Protein AF-A0A0S8INY9-F1 (afdb_monomer_lite)

pLDDT: mean 83.3, std 20.97, range [37.78, 98.81]

Structure (mmCIF, N/CA/C/O backbone):
data_AF-A0A0S8INY9-F1
#
_entry.id   AF-A0A0S8INY9-F1
#
loop_
_atom_site.group_PDB
_atom_site.id
_atom_site.type_symbol
_atom_site.label_atom_id
_atom_site.label_alt_id
_atom_site.label_comp_id
_atom_site.label_asym_id
_atom_site.label_entity_id
_atom_site.label_seq_id
_atom_site.pdbx_PDB_ins_code
_atom_site.Cartn_x
_atom_site.Cartn_y
_atom_site.Cartn_z
_atom_site.occupancy
_atom_site.B_iso_or_equiv
_atom_site.auth_seq_id
_atom_site.auth_comp_id
_atom_site.auth_asym_id
_atom_site.auth_atom_id
_atom_site.pdbx_PDB_model_num
ATOM 1 N N . MET A 1 1 ? 87.447 -45.636 -55.897 1.00 46.06 1 MET A N 1
ATOM 2 C CA . MET A 1 1 ? 87.536 -47.029 -55.402 1.00 46.06 1 MET A CA 1
ATOM 3 C C . MET A 1 1 ? 88.439 -47.084 -54.179 1.00 46.06 1 MET A C 1
ATOM 5 O O . MET A 1 1 ? 89.637 -46.903 -54.341 1.00 46.06 1 MET A O 1
ATOM 9 N N . LYS A 1 2 ? 87.866 -47.300 -52.988 1.00 37.78 2 LYS A N 1
ATOM 10 C CA . LYS A 1 2 ? 88.414 -48.071 -51.852 1.00 37.78 2 LYS A CA 1
ATOM 11 C C . LYS A 1 2 ? 87.455 -47.914 -50.669 1.00 37.78 2 LYS A C 1
ATOM 13 O O . LYS A 1 2 ? 87.165 -46.808 -50.233 1.00 37.78 2 LYS A O 1
ATOM 18 N N . ARG A 1 3 ? 86.894 -49.047 -50.256 1.00 49.38 3 ARG A N 1
ATOM 19 C CA . ARG A 1 3 ? 86.092 -49.242 -49.044 1.00 49.38 3 ARG A CA 1
ATOM 20 C C . ARG A 1 3 ? 87.051 -49.516 -47.873 1.00 49.38 3 ARG A C 1
ATOM 22 O O . ARG A 1 3 ? 88.119 -50.059 -48.142 1.00 49.38 3 ARG A O 1
ATOM 29 N N . ILE A 1 4 ? 86.605 -49.262 -46.634 1.00 46.56 4 ILE A N 1
ATOM 30 C CA . ILE A 1 4 ? 86.578 -50.198 -45.473 1.00 46.56 4 ILE A CA 1
ATOM 31 C C . ILE A 1 4 ? 86.823 -49.491 -44.122 1.00 46.56 4 ILE A C 1
ATOM 33 O O . ILE A 1 4 ? 87.863 -48.872 -43.953 1.00 46.56 4 ILE A O 1
ATOM 37 N N . CYS A 1 5 ? 85.862 -49.723 -43.203 1.00 39.22 5 CYS A N 1
ATOM 38 C CA . CYS A 1 5 ? 85.892 -49.825 -41.723 1.00 39.22 5 CYS A CA 1
ATOM 39 C C . CYS A 1 5 ? 86.544 -48.700 -40.883 1.00 39.22 5 CYS A C 1
ATOM 41 O O . CYS A 1 5 ? 87.486 -48.059 -41.299 1.00 39.22 5 CYS A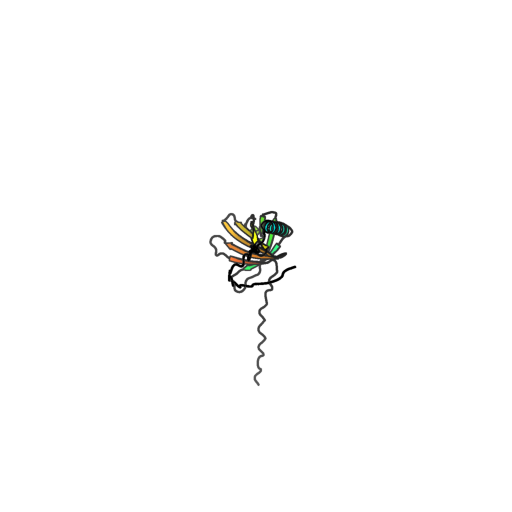 O 1
ATOM 43 N N . ALA A 1 6 ? 86.117 -48.404 -39.653 1.00 45.09 6 ALA A N 1
ATOM 44 C CA . ALA A 1 6 ? 85.479 -49.256 -38.657 1.00 45.09 6 ALA A CA 1
ATOM 45 C C . ALA A 1 6 ? 84.560 -48.471 -37.701 1.00 45.09 6 ALA A C 1
ATOM 47 O O . ALA A 1 6 ? 84.742 -47.281 -37.454 1.00 45.09 6 ALA A O 1
ATOM 48 N N . CYS A 1 7 ? 83.590 -49.201 -37.153 1.00 43.19 7 CYS A N 1
ATOM 49 C CA . CYS A 1 7 ? 82.787 -48.874 -35.983 1.00 43.19 7 CYS A CA 1
ATOM 50 C C . CYS A 1 7 ? 83.645 -48.459 -34.777 1.00 43.19 7 CYS A C 1
ATOM 52 O O . CYS A 1 7 ? 84.676 -49.078 -34.552 1.00 43.19 7 CYS A O 1
ATOM 54 N N . ILE A 1 8 ? 83.140 -47.551 -33.936 1.00 48.06 8 ILE A N 1
ATOM 55 C CA . ILE A 1 8 ? 83.070 -47.753 -32.479 1.00 48.06 8 ILE A CA 1
ATOM 56 C C . ILE A 1 8 ? 81.895 -46.934 -31.928 1.00 48.06 8 ILE A C 1
ATOM 58 O O . ILE A 1 8 ? 81.747 -45.739 -32.172 1.00 48.06 8 ILE A O 1
ATOM 62 N N . LEU A 1 9 ? 81.043 -47.672 -31.222 1.00 49.22 9 LEU A N 1
ATOM 63 C CA . LEU A 1 9 ? 79.912 -47.262 -30.404 1.00 49.22 9 LEU A CA 1
ATOM 64 C C . LEU A 1 9 ? 80.357 -46.344 -29.261 1.00 49.22 9 LEU A C 1
ATOM 66 O O . LEU A 1 9 ? 81.231 -46.726 -28.488 1.00 49.22 9 LEU A O 1
ATOM 70 N N . VAL A 1 10 ? 79.653 -45.228 -29.062 1.00 48.62 10 VAL A N 1
ATOM 71 C CA . VAL A 1 10 ? 79.512 -44.620 -27.732 1.00 48.62 10 VAL A CA 1
ATOM 72 C C . VAL A 1 10 ? 78.040 -44.279 -27.516 1.00 48.62 10 VAL A C 1
ATOM 74 O O . VAL A 1 10 ? 77.477 -43.396 -28.159 1.00 48.62 10 VAL A O 1
ATOM 77 N N . LEU A 1 11 ? 77.419 -45.044 -26.619 1.00 49.12 11 LEU A N 1
ATOM 78 C CA . LEU A 1 11 ? 76.108 -44.795 -26.032 1.00 49.12 11 LEU A CA 1
ATOM 79 C C . LEU A 1 11 ? 76.174 -43.516 -25.188 1.00 49.12 11 LEU A C 1
ATOM 81 O O . LEU A 1 11 ? 76.746 -43.516 -24.101 1.00 49.12 11 LEU A O 1
ATOM 85 N N . GLY A 1 12 ? 75.587 -42.433 -25.696 1.00 43.19 12 GLY A N 1
ATOM 86 C CA . GLY A 1 12 ? 75.361 -41.190 -24.963 1.00 43.19 12 GLY A CA 1
ATOM 87 C C . GLY A 1 12 ? 73.891 -41.056 -24.582 1.00 43.19 12 GLY A C 1
ATOM 88 O O . GLY A 1 12 ? 73.078 -40.591 -25.376 1.00 43.19 12 GLY A O 1
ATOM 89 N N . LEU A 1 13 ? 73.560 -41.484 -23.365 1.00 47.38 13 LEU A N 1
ATOM 90 C CA . LEU A 1 13 ? 72.291 -41.212 -22.699 1.00 47.38 13 LEU A CA 1
ATOM 91 C C . LEU A 1 13 ? 72.258 -39.714 -22.332 1.00 47.38 13 LEU A C 1
ATOM 93 O O . LEU A 1 13 ? 72.851 -39.308 -21.337 1.00 47.38 13 LEU A O 1
ATOM 97 N N . CYS A 1 14 ? 71.576 -38.884 -23.122 1.00 43.06 14 CYS A N 1
ATOM 98 C CA . CYS A 1 14 ? 71.233 -37.518 -22.723 1.00 43.06 14 CYS A CA 1
ATOM 99 C C . CYS A 1 14 ? 69.716 -37.359 -22.728 1.00 43.06 14 CYS A C 1
ATOM 101 O O . CYS A 1 14 ? 69.076 -37.147 -23.756 1.00 43.06 14 CYS A O 1
ATOM 103 N N . ALA A 1 15 ? 69.164 -37.495 -21.525 1.00 50.34 15 ALA A N 1
ATOM 104 C CA . ALA A 1 15 ? 67.843 -37.030 -21.162 1.00 50.34 15 ALA A CA 1
ATOM 105 C C . ALA A 1 15 ? 67.727 -35.522 -21.432 1.00 50.34 15 ALA A C 1
ATOM 107 O O . ALA A 1 15 ? 68.577 -34.739 -21.015 1.00 50.34 15 ALA A O 1
ATOM 108 N N . GLY A 1 16 ? 66.654 -35.127 -22.109 1.00 42.09 16 GLY A N 1
ATOM 109 C CA . GLY A 1 16 ? 66.339 -33.726 -22.354 1.00 42.09 16 GLY A CA 1
ATOM 110 C C . GLY A 1 16 ? 65.250 -33.596 -23.404 1.00 42.09 16 GLY A C 1
ATOM 111 O O . GLY A 1 16 ? 65.544 -33.261 -24.542 1.00 42.09 16 GLY A O 1
ATOM 112 N N . ILE A 1 17 ? 64.003 -33.897 -23.033 1.00 54.69 17 ILE A N 1
ATOM 113 C CA . ILE A 1 17 ? 62.820 -33.545 -23.830 1.00 54.69 17 ILE A CA 1
ATOM 114 C C . ILE A 1 17 ? 62.504 -32.076 -23.517 1.00 54.69 17 ILE A C 1
ATOM 116 O O . ILE A 1 17 ? 62.101 -31.788 -22.387 1.00 54.69 17 ILE A O 1
ATOM 120 N N . PRO A 1 18 ? 62.666 -31.130 -24.458 1.00 43.78 18 PRO A N 1
ATOM 121 C CA . PRO A 1 18 ? 62.185 -29.775 -24.279 1.00 43.78 18 PRO A CA 1
ATOM 122 C C . PRO A 1 18 ? 60.731 -29.680 -24.754 1.00 43.78 18 PRO A C 1
ATOM 124 O O . PRO A 1 18 ? 60.402 -30.055 -25.876 1.00 43.78 18 PRO A O 1
ATOM 127 N N . GLY A 1 19 ? 59.875 -29.097 -23.913 1.00 42.25 19 GLY A N 1
ATOM 128 C CA . GLY A 1 19 ? 58.719 -28.346 -24.405 1.00 42.25 19 GLY A CA 1
ATOM 129 C C . GLY A 1 19 ? 57.353 -29.023 -24.320 1.00 42.25 19 GLY A C 1
ATOM 130 O O . GLY A 1 19 ? 56.628 -29.058 -25.310 1.00 42.25 19 GLY A O 1
ATOM 131 N N . LEU A 1 20 ? 56.927 -29.449 -23.126 1.00 46.12 20 LEU A N 1
ATOM 132 C CA . LEU A 1 20 ? 55.495 -29.432 -22.804 1.00 46.12 20 LEU A CA 1
ATOM 133 C C . LEU A 1 20 ? 55.084 -27.974 -22.539 1.00 46.12 20 LEU A C 1
ATOM 135 O O . LEU A 1 20 ? 55.152 -27.480 -21.415 1.00 46.12 20 LEU A O 1
ATOM 139 N N . SER A 1 21 ? 54.680 -27.261 -23.590 1.00 47.22 21 SER A N 1
ATOM 140 C CA . SER A 1 21 ? 54.041 -25.950 -23.455 1.00 47.22 21 SER A CA 1
ATOM 141 C C . SER A 1 21 ? 52.638 -26.131 -22.882 1.00 47.22 21 SER A C 1
ATOM 143 O O . SER A 1 21 ? 51.666 -26.334 -23.610 1.00 47.22 21 SER A O 1
ATOM 145 N N . TRP A 1 22 ? 52.522 -26.050 -21.558 1.00 50.09 22 TRP A N 1
ATOM 146 C CA . TRP A 1 22 ? 51.236 -25.976 -20.874 1.00 50.09 22 TRP A CA 1
ATOM 147 C C . TRP A 1 22 ? 50.667 -24.564 -21.052 1.00 50.09 22 TRP A C 1
ATOM 149 O O . TRP A 1 22 ? 50.824 -23.683 -20.210 1.00 50.09 22 TRP A O 1
ATOM 159 N N . ALA A 1 23 ? 50.006 -24.319 -22.183 1.00 55.75 23 ALA A N 1
ATOM 160 C CA . ALA A 1 23 ? 49.159 -23.145 -22.345 1.00 55.75 23 ALA A CA 1
ATOM 161 C C . ALA A 1 23 ? 47.897 -23.341 -21.490 1.00 55.75 23 ALA A C 1
ATOM 163 O O . ALA A 1 23 ? 46.858 -23.795 -21.971 1.00 55.75 23 ALA A O 1
ATOM 164 N N . ALA A 1 24 ? 47.998 -23.031 -20.196 1.00 55.09 24 ALA A N 1
ATOM 165 C CA . ALA A 1 24 ? 46.853 -22.925 -19.307 1.00 55.09 24 ALA A CA 1
ATOM 166 C C . ALA A 1 24 ? 45.979 -21.757 -19.788 1.00 55.09 24 ALA A C 1
ATOM 168 O O . ALA A 1 24 ? 46.184 -20.597 -19.424 1.00 55.09 24 ALA A O 1
ATOM 169 N N . LYS A 1 25 ? 45.008 -22.057 -20.658 1.00 52.50 25 LYS A N 1
ATOM 170 C CA . LYS A 1 25 ? 43.930 -21.126 -20.981 1.00 52.50 25 LYS A CA 1
ATOM 171 C C . LYS A 1 25 ? 43.215 -20.829 -19.669 1.00 52.50 25 LYS A C 1
ATOM 173 O O . LYS A 1 25 ? 42.561 -21.702 -19.105 1.00 52.50 25 LYS A O 1
ATOM 178 N N . LYS A 1 26 ? 43.378 -19.605 -19.161 1.00 52.94 26 LYS A N 1
ATOM 179 C CA . LYS A 1 26 ? 42.574 -19.077 -18.061 1.00 52.94 26 LYS A CA 1
ATOM 180 C C . LYS A 1 26 ? 41.125 -19.063 -18.537 1.00 52.94 26 LYS A C 1
ATOM 182 O O . LYS A 1 26 ? 40.692 -18.115 -19.188 1.00 52.94 26 LYS A O 1
ATOM 187 N N . THR A 1 27 ? 40.394 -20.132 -18.251 1.00 52.06 27 THR A N 1
ATOM 188 C CA . THR A 1 27 ? 38.941 -20.152 -18.359 1.00 52.06 27 THR A CA 1
ATOM 189 C C . THR A 1 27 ? 38.438 -19.111 -17.375 1.00 52.06 27 THR A C 1
ATOM 191 O O . THR A 1 27 ? 38.434 -19.326 -16.164 1.00 52.06 27 THR A O 1
ATOM 194 N N . LYS A 1 28 ? 38.101 -17.931 -17.897 1.00 49.47 28 LYS A N 1
ATOM 195 C CA . LYS A 1 28 ? 37.383 -16.901 -17.160 1.00 49.47 28 LYS A CA 1
ATOM 196 C C . LYS A 1 28 ? 36.034 -17.523 -16.824 1.00 49.47 28 LYS A C 1
ATOM 198 O O . LYS A 1 28 ? 35.158 -17.590 -17.680 1.00 49.47 28 LYS A O 1
ATOM 203 N N . VAL A 1 29 ? 35.912 -18.060 -15.612 1.00 50.94 29 VAL A N 1
ATOM 204 C CA . VAL A 1 29 ? 34.627 -18.453 -15.043 1.00 50.94 29 VAL A CA 1
ATOM 205 C C . VAL A 1 29 ? 33.823 -17.164 -14.976 1.00 50.94 29 VAL A C 1
ATOM 207 O O . VAL A 1 29 ? 34.035 -16.325 -14.103 1.00 50.94 29 VAL A O 1
ATOM 210 N N . VAL A 1 30 ? 32.984 -16.943 -15.985 1.00 55.56 30 VAL A N 1
ATOM 211 C CA . VAL A 1 30 ? 31.951 -15.920 -15.937 1.00 55.56 30 VAL A CA 1
ATOM 212 C C . VAL A 1 30 ? 30.994 -16.425 -14.874 1.00 55.56 30 VAL A C 1
ATOM 214 O O . VAL A 1 30 ? 30.201 -17.326 -15.125 1.00 55.56 30 VAL A O 1
ATOM 217 N N . ALA A 1 31 ? 31.157 -15.921 -13.654 1.00 52.62 31 ALA A N 1
ATOM 218 C CA . ALA A 1 31 ? 30.164 -16.085 -12.616 1.00 52.62 31 ALA A CA 1
ATOM 219 C C . ALA A 1 31 ? 28.855 -15.530 -13.183 1.00 52.62 31 ALA A C 1
ATOM 221 O O . ALA A 1 31 ? 28.729 -14.327 -13.412 1.00 52.62 31 ALA A O 1
ATOM 222 N N . THR A 1 32 ? 27.922 -16.423 -13.499 1.00 51.56 32 THR A N 1
ATOM 223 C CA . THR A 1 32 ? 26.551 -16.077 -13.848 1.00 51.56 32 THR A CA 1
ATOM 224 C C . THR A 1 32 ? 25.995 -15.311 -12.656 1.00 51.56 32 THR A C 1
ATOM 226 O O . THR A 1 32 ? 25.759 -15.896 -11.603 1.00 51.56 32 THR A O 1
ATOM 229 N N . SER A 1 33 ? 25.873 -13.989 -12.764 1.00 55.66 33 SER A N 1
ATOM 230 C CA . SER A 1 33 ? 25.234 -13.193 -11.723 1.00 55.66 33 SER A CA 1
ATOM 231 C C . SER A 1 33 ? 23.763 -13.596 -11.676 1.00 55.66 33 SER A C 1
ATOM 233 O O . SER A 1 33 ? 23.007 -13.285 -12.595 1.00 55.66 33 SER A O 1
ATOM 235 N N . THR A 1 34 ? 23.373 -14.312 -10.627 1.00 67.94 34 THR A N 1
ATOM 236 C CA . THR A 1 34 ? 22.018 -14.821 -10.363 1.00 67.94 34 THR A CA 1
ATOM 237 C C . THR A 1 34 ? 21.035 -13.702 -9.978 1.00 67.94 34 THR A C 1
ATOM 239 O O . THR A 1 34 ? 20.255 -13.857 -9.046 1.00 67.94 34 THR A O 1
ATOM 242 N N . GLY A 1 35 ? 21.091 -12.537 -10.631 1.00 83.19 35 GLY A N 1
ATOM 243 C CA . GLY A 1 35 ? 20.306 -11.368 -10.240 1.00 83.19 35 GLY A CA 1
ATOM 244 C C . GLY A 1 35 ? 19.966 -10.440 -11.401 1.00 83.19 35 GLY A C 1
ATOM 245 O O . GLY A 1 35 ? 20.688 -10.364 -12.396 1.00 83.19 35 GLY A O 1
ATOM 246 N N . LEU A 1 36 ? 18.850 -9.726 -11.245 1.00 91.81 36 LEU A N 1
ATOM 247 C CA . LEU A 1 36 ? 18.367 -8.731 -12.200 1.00 91.81 36 LEU A CA 1
ATOM 248 C C . LEU A 1 36 ? 19.343 -7.557 -12.316 1.00 91.81 36 LEU A C 1
ATOM 250 O O . LEU A 1 36 ? 19.771 -6.990 -11.304 1.00 91.81 36 LEU A O 1
ATOM 254 N N . THR A 1 37 ? 19.638 -7.151 -13.551 1.00 95.06 37 THR A N 1
ATOM 255 C CA . THR A 1 37 ? 20.446 -5.959 -13.830 1.00 95.06 37 THR A CA 1
ATOM 256 C C . THR A 1 37 ? 19.693 -4.681 -13.434 1.00 95.06 37 THR A C 1
ATOM 258 O O . THR A 1 37 ? 18.458 -4.677 -13.409 1.00 95.06 37 THR A O 1
ATOM 261 N N . PRO A 1 38 ? 20.388 -3.556 -13.175 1.00 95.31 38 PRO A N 1
ATOM 262 C CA . PRO A 1 38 ? 19.729 -2.282 -12.870 1.00 95.31 38 PRO A CA 1
ATOM 263 C C . PRO A 1 38 ? 18.710 -1.854 -13.935 1.00 95.31 38 PRO A C 1
ATOM 265 O O . PRO A 1 38 ? 17.616 -1.407 -13.607 1.00 95.31 38 PRO A O 1
ATOM 268 N N . GLN A 1 39 ? 19.029 -2.073 -15.214 1.00 96.50 39 GLN A N 1
ATOM 269 C CA . GLN A 1 39 ? 18.135 -1.745 -16.325 1.00 96.50 39 GLN A CA 1
ATOM 270 C C . GLN A 1 39 ? 16.872 -2.623 -16.335 1.00 96.50 39 GLN A C 1
ATOM 272 O O . GLN A 1 39 ? 15.781 -2.129 -16.611 1.00 96.50 39 GLN A O 1
ATOM 277 N N . GLN A 1 40 ? 16.996 -3.913 -16.002 1.00 96.50 40 GLN A N 1
ATOM 278 C CA . GLN A 1 40 ? 15.840 -4.803 -15.859 1.00 96.50 40 GLN A CA 1
ATOM 279 C C . GLN A 1 40 ? 14.949 -4.376 -14.693 1.00 96.50 40 GLN A C 1
ATOM 281 O O . GLN A 1 40 ? 13.732 -4.330 -14.853 1.00 96.50 40 GLN A O 1
ATOM 286 N N . ARG A 1 41 ? 15.539 -4.015 -13.545 1.00 96.88 41 ARG A N 1
ATOM 287 C CA . ARG A 1 41 ? 14.780 -3.524 -12.386 1.00 96.88 41 ARG A CA 1
ATOM 288 C C . ARG A 1 41 ? 14.010 -2.255 -12.722 1.00 96.88 41 ARG A C 1
ATOM 290 O O . ARG A 1 41 ? 12.812 -2.210 -12.484 1.00 96.88 41 ARG A O 1
ATOM 297 N N . GLN A 1 42 ? 14.651 -1.286 -13.369 1.00 97.44 42 GLN A N 1
ATOM 298 C CA . GLN A 1 42 ? 13.986 -0.049 -13.776 1.00 97.44 42 GLN A CA 1
ATOM 299 C C . GLN A 1 42 ? 12.815 -0.304 -14.742 1.00 97.44 42 GLN A C 1
ATOM 301 O O . GLN A 1 42 ? 11.762 0.315 -14.621 1.00 97.44 42 GLN A O 1
ATOM 306 N N . ALA A 1 43 ? 12.966 -1.245 -15.681 1.00 97.31 43 ALA A N 1
ATOM 307 C CA . ALA A 1 43 ? 11.887 -1.615 -16.595 1.00 97.31 43 ALA A CA 1
ATOM 308 C C . ALA A 1 43 ? 10.712 -2.306 -15.878 1.00 97.31 43 ALA A C 1
ATOM 310 O O . ALA A 1 43 ? 9.556 -2.061 -16.223 1.00 97.31 43 ALA A O 1
ATOM 311 N N . ILE A 1 44 ? 10.992 -3.162 -14.889 1.00 97.12 44 ILE A N 1
ATOM 312 C CA . ILE A 1 44 ? 9.962 -3.808 -14.062 1.00 97.12 44 ILE A CA 1
ATOM 313 C C . ILE A 1 44 ? 9.238 -2.764 -13.209 1.00 97.12 44 ILE A C 1
ATOM 315 O O . ILE A 1 44 ? 8.012 -2.761 -13.169 1.00 97.12 44 ILE A O 1
ATOM 319 N N . GLU A 1 45 ? 9.980 -1.855 -12.579 1.00 97.06 45 GLU A N 1
ATOM 320 C CA . GLU A 1 45 ? 9.429 -0.777 -11.758 1.00 97.06 45 GLU A CA 1
ATOM 321 C C . GLU A 1 45 ? 8.500 0.131 -12.573 1.00 97.06 45 GLU A C 1
ATOM 323 O O . GLU A 1 45 ? 7.364 0.367 -12.167 1.00 97.06 45 GLU A O 1
ATOM 328 N N . ALA A 1 46 ? 8.924 0.559 -13.767 1.00 97.25 46 ALA A N 1
ATOM 329 C CA . ALA A 1 46 ? 8.107 1.390 -14.652 1.00 97.25 46 ALA A CA 1
ATOM 330 C C . ALA A 1 46 ? 6.800 0.693 -15.072 1.00 97.25 46 ALA A C 1
ATOM 332 O O . ALA A 1 46 ? 5.730 1.296 -15.009 1.00 97.25 46 ALA A O 1
ATOM 333 N N . ARG A 1 47 ? 6.870 -0.594 -15.443 1.00 97.19 47 ARG A N 1
ATOM 334 C CA . ARG A 1 47 ? 5.681 -1.393 -15.793 1.00 97.19 47 ARG A CA 1
ATOM 335 C C . ARG A 1 47 ? 4.751 -1.588 -14.602 1.00 97.19 47 ARG A C 1
ATOM 337 O O . ARG A 1 47 ? 3.539 -1.498 -14.755 1.00 97.19 47 ARG A O 1
ATOM 344 N N . ALA A 1 48 ? 5.305 -1.855 -13.423 1.00 97.50 48 ALA A N 1
ATOM 345 C CA . ALA A 1 48 ? 4.519 -2.007 -12.207 1.00 97.50 48 ALA A CA 1
ATOM 346 C C . ALA A 1 48 ? 3.817 -0.696 -11.833 1.00 97.50 48 ALA A C 1
ATOM 348 O O . ALA A 1 48 ? 2.644 -0.722 -11.474 1.00 97.50 48 ALA A O 1
ATOM 349 N N . LEU A 1 49 ? 4.492 0.448 -11.980 1.00 97.69 49 LEU A N 1
ATOM 350 C CA . LEU A 1 49 ? 3.892 1.761 -11.765 1.00 97.69 49 LEU A CA 1
ATOM 351 C C . LEU A 1 49 ? 2.731 2.020 -12.733 1.00 97.69 49 LEU A C 1
ATOM 353 O O . LEU A 1 49 ? 1.650 2.406 -12.293 1.00 97.69 49 LEU A O 1
ATOM 357 N N . GLU A 1 50 ? 2.934 1.786 -14.031 1.00 97.44 50 GLU A N 1
ATOM 358 C CA . GLU A 1 50 ? 1.882 1.913 -15.049 1.00 97.44 50 GLU A CA 1
ATOM 359 C C . GLU A 1 50 ? 0.686 1.015 -14.715 1.00 97.44 50 GLU A C 1
ATOM 361 O O . GLU A 1 50 ? -0.460 1.463 -14.705 1.00 97.44 50 GLU A O 1
ATOM 366 N N . GLN A 1 51 ? 0.955 -0.237 -14.347 1.00 97.44 51 GLN A N 1
ATOM 367 C CA . GLN A 1 51 ? -0.084 -1.196 -14.013 1.00 97.44 51 GLN A CA 1
ATOM 368 C C . GLN A 1 51 ? -0.873 -0.790 -12.762 1.00 97.44 51 GLN A C 1
ATOM 370 O O . GLN A 1 51 ? -2.103 -0.849 -12.778 1.00 97.44 51 GLN A O 1
ATOM 375 N N . LEU A 1 52 ? -0.197 -0.359 -11.691 1.00 98.00 52 LEU A N 1
ATOM 376 C CA . LEU A 1 52 ? -0.855 0.122 -10.474 1.00 98.00 52 LEU A CA 1
ATOM 377 C C . LEU A 1 52 ? -1.796 1.293 -10.782 1.00 98.00 52 LEU A C 1
ATOM 379 O O . LEU A 1 52 ? -2.909 1.309 -10.266 1.00 98.00 52 LEU A O 1
ATOM 383 N N . ASN A 1 53 ? -1.379 2.207 -11.662 1.00 98.00 53 ASN A N 1
ATOM 384 C CA . ASN A 1 53 ? -2.141 3.391 -12.068 1.00 98.00 53 ASN A CA 1
ATOM 385 C C . ASN A 1 53 ? -3.246 3.124 -13.105 1.00 98.00 53 ASN A C 1
ATOM 387 O O . ASN A 1 53 ? -4.121 3.964 -13.293 1.00 98.00 53 ASN A O 1
ATOM 391 N N . SER A 1 54 ? -3.215 1.985 -13.799 1.00 96.94 54 SER A N 1
ATOM 392 C CA . SER A 1 54 ? -4.154 1.687 -14.892 1.00 96.94 54 SER A CA 1
ATOM 393 C C . SER A 1 54 ? -5.585 1.381 -14.435 1.00 96.94 54 SER A C 1
ATOM 395 O O . SER A 1 54 ? -6.507 1.401 -15.250 1.00 96.94 54 SER A O 1
ATOM 397 N N . GLN A 1 55 ? -5.781 1.080 -13.148 1.00 96.06 55 GLN A N 1
ATOM 398 C CA . GLN A 1 55 ? -7.068 0.663 -12.603 1.00 96.06 55 GLN A CA 1
ATOM 399 C C . GLN A 1 55 ? -7.195 0.969 -11.109 1.00 96.06 55 GLN A C 1
ATOM 401 O O . GLN A 1 55 ? -6.215 1.214 -10.406 1.00 96.06 55 GLN A O 1
ATOM 406 N N . THR A 1 56 ? -8.424 0.884 -10.609 1.00 97.44 56 THR A N 1
ATOM 407 C CA . THR A 1 56 ? -8.689 0.797 -9.175 1.00 97.44 56 THR A CA 1
ATOM 408 C C . THR A 1 56 ? -8.558 -0.650 -8.707 1.00 97.44 56 THR A C 1
ATOM 410 O O . THR A 1 56 ? -8.844 -1.595 -9.444 1.00 97.44 56 THR A O 1
ATOM 413 N N . TRP A 1 57 ? -8.112 -0.837 -7.468 1.00 98.12 57 TRP A N 1
ATOM 414 C CA . TRP A 1 57 ? -7.827 -2.156 -6.917 1.00 98.12 57 TRP A CA 1
ATOM 415 C C . TRP A 1 57 ? -8.763 -2.456 -5.758 1.00 98.12 57 TRP A C 1
ATOM 417 O O . TRP A 1 57 ? -8.534 -2.011 -4.635 1.00 98.12 57 TRP A O 1
ATOM 427 N N . THR A 1 58 ? -9.803 -3.245 -6.014 1.00 98.38 58 THR A N 1
ATOM 428 C CA . THR A 1 58 ? -10.585 -3.852 -4.934 1.00 98.38 58 THR A CA 1
ATOM 429 C C . THR A 1 58 ? -9.727 -4.891 -4.220 1.00 98.38 58 THR A C 1
ATOM 431 O O . THR A 1 58 ? -9.185 -5.801 -4.851 1.00 98.38 58 THR A O 1
ATOM 434 N N . ILE A 1 59 ? -9.601 -4.754 -2.904 1.00 98.56 59 ILE A N 1
ATOM 435 C CA . ILE A 1 59 ? -8.875 -5.679 -2.039 1.00 98.56 59 ILE A CA 1
ATOM 436 C C . ILE A 1 59 ? -9.784 -6.189 -0.924 1.00 98.56 59 ILE A C 1
ATOM 438 O O . ILE A 1 59 ? -10.711 -5.514 -0.478 1.00 98.56 59 ILE A O 1
ATOM 442 N N . TYR A 1 60 ? -9.474 -7.387 -0.454 1.00 98.31 60 TYR A N 1
ATOM 443 C CA . TYR A 1 60 ? -10.137 -8.049 0.655 1.00 98.31 60 TYR A CA 1
ATOM 444 C C . TYR A 1 60 ? -9.166 -8.135 1.820 1.00 98.31 60 TYR A C 1
ATOM 446 O O . TYR A 1 60 ? -8.111 -8.753 1.687 1.00 98.31 60 TYR A O 1
ATOM 454 N N . LEU A 1 61 ? -9.510 -7.514 2.944 1.00 98.19 61 LEU A N 1
ATOM 455 C CA . LEU A 1 61 ? -8.724 -7.524 4.169 1.00 98.19 61 LEU A CA 1
ATOM 456 C C . LEU A 1 61 ? -9.241 -8.591 5.126 1.00 98.19 61 LEU A C 1
ATOM 458 O O . LEU A 1 61 ? -10.438 -8.849 5.232 1.00 98.19 61 LEU A O 1
ATOM 462 N N . THR A 1 62 ? -8.324 -9.224 5.844 1.00 97.38 62 THR A N 1
ATOM 463 C CA . THR A 1 62 ? -8.630 -10.214 6.877 1.00 97.38 62 THR A CA 1
ATOM 464 C C . THR A 1 62 ? -7.714 -9.966 8.065 1.00 97.38 62 THR A C 1
ATOM 466 O O . THR A 1 62 ? -6.490 -10.014 7.926 1.00 97.38 62 THR A O 1
ATOM 469 N N . ALA A 1 63 ? -8.305 -9.676 9.226 1.00 96.94 63 ALA A N 1
ATOM 470 C CA . ALA A 1 63 ? -7.555 -9.443 10.455 1.00 96.94 63 ALA A CA 1
ATOM 471 C C . ALA A 1 63 ? -6.797 -10.710 10.881 1.00 96.94 63 ALA A C 1
ATOM 473 O O . ALA A 1 63 ? -7.361 -11.805 10.947 1.00 96.94 63 ALA A O 1
ATOM 474 N N . GLN A 1 64 ? -5.515 -10.561 11.191 1.00 95.94 64 GLN A N 1
ATOM 475 C CA . GLN A 1 64 ? -4.672 -11.639 11.692 1.00 95.94 64 GLN A CA 1
ATOM 476 C C . GLN A 1 64 ? -4.853 -11.817 13.205 1.00 95.94 64 GLN A C 1
ATOM 478 O O . GLN A 1 64 ? -5.172 -10.875 13.926 1.00 95.94 64 GLN A O 1
ATOM 483 N N . GLY A 1 65 ? -4.640 -13.041 13.697 1.00 92.06 65 GLY A N 1
ATOM 484 C CA . GLY A 1 65 ? -4.729 -13.355 15.131 1.00 92.06 65 GLY A CA 1
ATOM 485 C C . GLY A 1 65 ? -6.155 -13.507 15.678 1.00 92.06 65 GLY A C 1
ATOM 486 O O . GLY A 1 65 ? -6.332 -13.641 16.886 1.00 92.06 65 GLY A O 1
ATOM 487 N N . VAL A 1 66 ? -7.175 -13.523 14.813 1.00 90.69 66 VAL A N 1
ATOM 488 C CA . VAL A 1 66 ? -8.588 -13.691 15.191 1.00 90.69 66 VAL A CA 1
ATOM 489 C C . VAL A 1 66 ? -9.082 -15.077 14.761 1.00 90.69 66 VAL A C 1
ATOM 491 O O . VAL A 1 66 ? -8.834 -15.498 13.638 1.00 90.69 66 VAL A O 1
ATOM 494 N N . LYS A 1 67 ? -9.809 -15.797 15.634 1.00 87.94 67 LYS A N 1
ATOM 495 C CA . LYS A 1 67 ? -10.284 -17.179 15.374 1.00 87.94 67 LYS A CA 1
ATOM 496 C C . LYS A 1 67 ? -11.253 -17.287 14.186 1.00 87.94 67 LYS A C 1
ATOM 498 O O . LYS A 1 67 ? -11.298 -18.317 13.526 1.00 87.94 67 LYS A O 1
ATOM 503 N N . LYS A 1 68 ? -12.060 -16.251 13.948 1.00 89.25 68 LYS A N 1
ATOM 504 C CA . LYS A 1 68 ? -13.031 -16.161 12.845 1.00 89.25 68 LYS A CA 1
ATOM 505 C C . LYS A 1 68 ? -13.012 -14.733 12.291 1.00 89.25 68 LYS A C 1
ATOM 507 O O . LYS A 1 68 ? -13.877 -13.937 12.662 1.00 89.25 68 LYS A O 1
ATOM 512 N N . PRO A 1 69 ? -11.979 -14.365 11.516 1.00 89.69 69 PRO A N 1
ATOM 513 C CA . PRO A 1 69 ? -11.848 -13.004 11.030 1.00 89.69 69 PRO A CA 1
ATOM 514 C C . PRO A 1 69 ? -12.944 -12.719 10.003 1.00 89.69 69 PRO A C 1
ATOM 516 O O . PRO A 1 69 ? -13.282 -13.571 9.180 1.00 89.69 69 PRO A O 1
ATOM 519 N N . ARG A 1 70 ? -13.519 -11.518 10.065 1.00 93.31 70 ARG A N 1
ATOM 520 C CA . ARG A 1 70 ? -14.419 -11.039 9.015 1.00 93.31 70 ARG A CA 1
ATOM 521 C C . ARG A 1 70 ? -13.585 -10.567 7.830 1.00 93.31 70 ARG A C 1
ATOM 523 O O . ARG A 1 70 ? -12.487 -10.044 8.015 1.00 93.31 70 ARG A O 1
ATOM 530 N N . VAL A 1 71 ? -14.122 -10.773 6.632 1.00 96.31 71 VAL A N 1
ATOM 531 C CA . VAL A 1 71 ? -13.544 -10.229 5.405 1.00 96.31 71 VAL A CA 1
ATOM 532 C C . VAL A 1 71 ? -14.098 -8.826 5.209 1.00 96.31 71 VAL A C 1
ATOM 534 O O . VAL A 1 71 ? -15.313 -8.641 5.148 1.00 96.31 71 VAL A O 1
ATOM 537 N N . GLU A 1 72 ? -13.206 -7.852 5.114 1.00 97.00 72 GLU A N 1
ATOM 538 C CA . GLU A 1 72 ? -13.535 -6.460 4.811 1.00 97.00 72 GLU A CA 1
ATOM 539 C C . GLU A 1 72 ? -13.139 -6.152 3.368 1.00 97.00 72 GLU A C 1
ATOM 541 O O . GLU A 1 72 ? -12.168 -6.706 2.860 1.00 97.00 72 GLU A O 1
ATOM 546 N N . THR A 1 73 ? -13.894 -5.293 2.686 1.00 98.31 73 THR A N 1
ATOM 547 C CA . THR A 1 73 ? -13.566 -4.847 1.322 1.00 98.31 73 THR A CA 1
ATOM 548 C C . THR A 1 73 ? -13.065 -3.413 1.373 1.00 98.31 73 THR A C 1
ATOM 550 O O . THR A 1 73 ? -13.666 -2.590 2.057 1.00 98.31 73 THR A O 1
ATOM 553 N N . ASP A 1 74 ? -11.994 -3.117 0.644 1.00 98.62 74 ASP A N 1
ATOM 554 C CA . ASP A 1 74 ? -11.457 -1.768 0.447 1.00 98.62 74 ASP A CA 1
ATOM 555 C C . ASP A 1 74 ? -11.099 -1.562 -1.029 1.00 98.62 74 ASP A C 1
ATOM 557 O O . ASP A 1 74 ? -10.995 -2.517 -1.804 1.00 98.62 74 ASP A O 1
ATOM 561 N N . VAL A 1 75 ? -10.906 -0.307 -1.418 1.00 98.69 75 VAL A N 1
ATOM 562 C CA . VAL A 1 75 ? -10.468 0.089 -2.753 1.00 98.69 75 VAL A CA 1
ATOM 563 C C . VAL A 1 75 ? -9.195 0.914 -2.619 1.00 98.69 75 VAL A C 1
ATOM 565 O O . VAL A 1 75 ? -9.209 2.001 -2.039 1.00 98.69 75 VAL A O 1
ATOM 568 N N . LEU A 1 76 ? -8.098 0.404 -3.184 1.00 98.75 76 LEU A N 1
ATOM 569 C CA . LEU A 1 76 ? -6.862 1.161 -3.357 1.00 98.75 76 LEU A CA 1
ATOM 570 C C . LEU A 1 76 ? -6.881 1.876 -4.709 1.00 98.75 76 LEU A C 1
ATOM 572 O O . LEU A 1 76 ? -7.151 1.271 -5.750 1.00 98.75 76 LEU A O 1
ATOM 576 N N . ILE A 1 77 ? -6.564 3.165 -4.688 1.00 98.62 77 ILE A N 1
ATOM 577 C CA . ILE A 1 77 ? -6.472 4.018 -5.871 1.00 98.62 77 ILE A CA 1
ATOM 578 C C . ILE A 1 77 ? -5.046 4.549 -5.940 1.00 98.62 77 ILE A C 1
ATOM 580 O O . ILE A 1 77 ? -4.600 5.246 -5.028 1.00 98.62 77 ILE A O 1
ATOM 584 N N . PHE A 1 78 ? -4.340 4.219 -7.019 1.00 98.50 78 PHE A N 1
ATOM 585 C CA . PHE A 1 78 ? -3.013 4.750 -7.314 1.00 98.50 78 PHE A CA 1
ATOM 586 C C . PHE A 1 78 ? -3.143 5.864 -8.356 1.00 98.50 78 PHE A C 1
ATOM 588 O O . PHE A 1 78 ? -3.858 5.706 -9.343 1.00 98.50 78 PHE A O 1
ATOM 595 N N . SER A 1 79 ? -2.475 6.991 -8.117 1.00 97.44 79 SER A N 1
ATOM 596 C CA . SER A 1 79 ? -2.440 8.137 -9.028 1.00 97.44 79 SER A CA 1
ATOM 597 C C . SER A 1 79 ? -1.051 8.772 -9.011 1.00 97.44 79 SER A C 1
ATOM 599 O O . SER A 1 79 ? -0.667 9.452 -8.057 1.00 97.44 79 SER A O 1
ATOM 601 N N . GLY A 1 80 ? -0.282 8.542 -10.073 1.00 95.50 80 GLY A N 1
ATOM 602 C CA . GLY A 1 80 ? 1.145 8.832 -10.123 1.00 95.50 80 GLY A CA 1
ATOM 603 C C . GLY A 1 80 ? 1.893 8.035 -9.053 1.00 95.50 80 GLY A C 1
ATOM 604 O O . GLY A 1 80 ? 1.861 6.804 -9.049 1.00 95.50 80 GLY A O 1
ATOM 605 N N . SER A 1 81 ? 2.553 8.750 -8.141 1.00 95.19 81 SER A N 1
ATOM 606 C CA . SER A 1 81 ? 3.291 8.192 -7.000 1.00 95.19 81 SER A CA 1
ATOM 607 C C . SER A 1 81 ? 2.483 8.142 -5.703 1.00 95.19 81 SER A C 1
ATOM 609 O O . SER A 1 81 ? 3.036 7.784 -4.666 1.00 95.19 81 SER A O 1
ATOM 611 N N . THR A 1 82 ? 1.204 8.520 -5.734 1.00 98.31 82 THR A N 1
ATOM 612 C CA . THR A 1 82 ? 0.336 8.570 -4.553 1.00 98.31 82 THR A CA 1
ATOM 613 C C . THR A 1 82 ? -0.601 7.374 -4.536 1.00 98.31 82 THR A C 1
ATOM 615 O O . THR A 1 82 ? -1.116 6.970 -5.578 1.00 98.31 82 THR A O 1
ATOM 618 N N . VAL A 1 83 ? -0.856 6.833 -3.348 1.00 98.62 83 VAL A N 1
ATOM 619 C CA . VAL A 1 83 ? -1.884 5.820 -3.112 1.00 98.62 83 VAL A CA 1
ATOM 620 C C . VAL A 1 83 ? -2.853 6.291 -2.030 1.00 98.62 83 VAL A C 1
ATOM 622 O O . VAL A 1 83 ? -2.454 6.904 -1.037 1.00 98.62 83 VAL A O 1
ATOM 625 N N . THR A 1 84 ? -4.131 5.978 -2.228 1.00 98.62 84 THR A N 1
A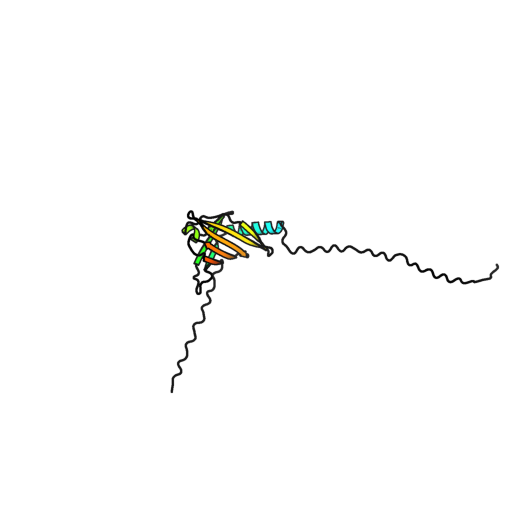TOM 626 C CA . THR A 1 84 ? -5.208 6.226 -1.268 1.00 98.62 84 THR A CA 1
ATOM 627 C C . THR A 1 84 ? -6.026 4.953 -1.078 1.00 98.62 84 THR A C 1
ATOM 629 O O . THR A 1 84 ? -6.413 4.313 -2.053 1.00 98.62 84 THR A O 1
ATOM 632 N N . SER A 1 85 ? -6.311 4.606 0.176 1.00 98.75 85 SER A N 1
ATOM 633 C CA . SER A 1 85 ? -7.350 3.640 0.557 1.00 98.75 85 SER A CA 1
ATOM 634 C C . SER A 1 85 ? -8.664 4.377 0.810 1.00 98.75 85 SER A C 1
ATOM 636 O O . SER A 1 85 ? -8.681 5.382 1.525 1.00 98.75 85 SER A O 1
ATOM 638 N N . GLN A 1 86 ? -9.769 3.883 0.249 1.00 98.69 86 GLN A N 1
ATOM 639 C CA . GLN A 1 86 ? -11.085 4.486 0.451 1.00 98.69 86 GLN A CA 1
ATOM 640 C C . GLN A 1 86 ? -11.569 4.316 1.898 1.00 98.69 86 GLN A C 1
ATOM 642 O O . GLN A 1 86 ? -12.056 5.276 2.499 1.00 98.69 86 GLN A O 1
ATOM 647 N N . ASN A 1 87 ? -11.375 3.137 2.495 1.00 98.44 87 ASN A N 1
ATOM 648 C CA . ASN A 1 87 ? -11.753 2.891 3.888 1.00 98.44 87 ASN A CA 1
ATOM 649 C C . ASN A 1 87 ? -10.963 3.760 4.864 1.00 98.44 87 ASN A C 1
ATOM 651 O O . ASN A 1 87 ? -11.535 4.266 5.830 1.00 98.44 87 ASN A O 1
ATOM 655 N N . LEU A 1 88 ? -9.659 3.932 4.633 1.00 98.50 88 LEU A N 1
ATOM 656 C CA . LEU A 1 88 ? -8.826 4.776 5.484 1.00 98.50 88 LEU A CA 1
ATOM 657 C C . LEU A 1 88 ? -9.110 6.264 5.252 1.00 98.50 88 LEU A C 1
ATOM 659 O O . LEU A 1 88 ? -9.159 7.023 6.215 1.00 98.50 88 LEU A O 1
ATOM 663 N N . SER A 1 89 ? -9.387 6.685 4.017 1.00 98.44 89 SER A N 1
ATOM 664 C CA . SER A 1 89 ? -9.797 8.066 3.739 1.00 98.44 89 SER A CA 1
ATOM 665 C C . SER A 1 89 ? -11.078 8.443 4.489 1.00 98.44 89 SER A C 1
ATOM 667 O O . SER A 1 89 ? -11.133 9.507 5.100 1.00 98.44 89 SER A O 1
ATOM 669 N N . ASN A 1 90 ? -12.056 7.534 4.555 1.00 98.19 90 ASN A N 1
ATOM 670 C CA . ASN A 1 90 ? -13.278 7.721 5.347 1.00 98.19 90 ASN A CA 1
ATOM 671 C C . ASN A 1 90 ? -13.025 7.785 6.867 1.00 98.19 90 ASN A C 1
ATOM 673 O O . ASN A 1 90 ? -13.888 8.241 7.613 1.00 98.19 90 ASN A O 1
ATOM 677 N N . GLN A 1 91 ? -11.858 7.328 7.327 1.00 97.19 91 GLN A N 1
ATOM 678 C CA . GLN A 1 91 ? -11.410 7.386 8.722 1.00 97.19 91 GLN A CA 1
ATOM 679 C C . GLN A 1 91 ? -10.458 8.565 8.993 1.00 97.19 91 GLN A C 1
ATOM 681 O O . GLN A 1 91 ? -9.900 8.651 10.081 1.00 97.19 91 GLN A O 1
ATOM 686 N N . GLY A 1 92 ? -10.258 9.468 8.025 1.00 97.94 92 GLY A N 1
ATOM 687 C CA . GLY A 1 92 ? -9.417 10.660 8.181 1.00 97.94 92 GLY A CA 1
ATOM 688 C C . GLY A 1 92 ? -7.945 10.472 7.799 1.00 97.94 92 GLY A C 1
ATOM 689 O O . GLY A 1 92 ? -7.149 11.396 7.954 1.00 97.94 92 GLY A O 1
ATOM 690 N N . TYR A 1 93 ? -7.549 9.308 7.275 1.00 98.44 93 TYR A N 1
ATOM 691 C CA . TYR A 1 93 ? -6.185 9.115 6.783 1.00 98.44 93 TYR A CA 1
ATOM 692 C C . TYR A 1 93 ? -6.020 9.762 5.407 1.00 98.44 93 TYR A C 1
ATOM 694 O O . TYR A 1 93 ? -6.763 9.468 4.469 1.00 98.44 93 TYR A O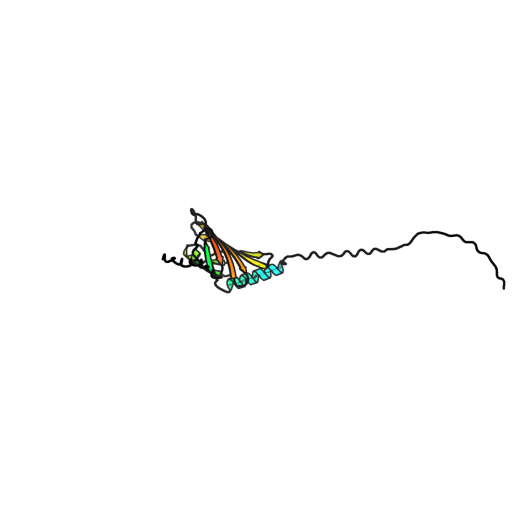 1
ATOM 702 N N . SER A 1 94 ? -4.990 10.588 5.254 1.00 97.81 94 SER A N 1
ATOM 703 C CA . SER A 1 94 ? -4.667 11.193 3.959 1.00 97.81 94 SER A CA 1
ATOM 704 C C . SER A 1 94 ? -3.996 10.194 3.008 1.00 97.81 94 SER A C 1
ATOM 706 O O . SER A 1 94 ? -3.326 9.249 3.439 1.00 97.81 94 SER A O 1
ATOM 708 N N . GLY A 1 95 ? -4.147 10.408 1.697 1.00 98.06 95 GLY A N 1
ATOM 709 C CA . GLY A 1 95 ? -3.332 9.728 0.685 1.00 98.06 95 GLY A CA 1
ATOM 710 C C . GLY A 1 95 ? -1.844 10.038 0.875 1.00 98.06 95 GLY A C 1
ATOM 711 O O . GLY A 1 95 ? -1.481 11.098 1.391 1.00 98.06 95 GLY A O 1
ATOM 712 N N . SER A 1 96 ? -0.971 9.118 0.477 1.00 98.56 96 SER A N 1
ATOM 713 C CA . SER A 1 96 ? 0.473 9.257 0.689 1.00 98.56 96 SER A CA 1
ATOM 714 C C . SER A 1 96 ? 1.280 8.766 -0.502 1.00 98.56 96 SER A C 1
ATOM 716 O O . SER A 1 96 ? 0.855 7.883 -1.248 1.00 98.56 96 SER A O 1
ATOM 718 N N . ASN A 1 97 ? 2.478 9.328 -0.667 1.00 98.62 97 ASN A N 1
ATOM 719 C CA . ASN A 1 97 ? 3.433 8.811 -1.638 1.00 98.62 97 ASN A CA 1
ATOM 720 C C . ASN A 1 97 ? 3.850 7.387 -1.255 1.00 98.62 97 ASN A C 1
ATOM 722 O O . ASN A 1 97 ? 4.088 7.105 -0.075 1.00 98.62 97 ASN A O 1
ATOM 726 N N . PHE A 1 98 ? 3.960 6.498 -2.235 1.00 98.69 98 PHE A N 1
ATOM 727 C CA . PHE A 1 98 ? 4.499 5.157 -2.034 1.00 98.69 98 PHE A CA 1
ATOM 728 C C . PHE A 1 98 ? 5.883 5.023 -2.665 1.00 98.69 98 PHE A C 1
ATOM 730 O O . PHE A 1 98 ? 6.213 5.689 -3.645 1.00 98.69 98 PHE A O 1
ATOM 737 N N . THR A 1 99 ? 6.697 4.140 -2.098 1.00 98.38 99 THR A N 1
ATOM 738 C CA . THR A 1 99 ? 7.945 3.687 -2.716 1.00 98.38 99 THR A CA 1
ATOM 739 C C . THR A 1 99 ? 7.689 2.385 -3.446 1.00 98.38 99 THR A C 1
ATOM 741 O O . THR A 1 99 ? 7.002 1.519 -2.906 1.00 98.38 99 THR A O 1
ATOM 744 N N . LEU A 1 100 ? 8.259 2.227 -4.637 1.00 97.88 100 LEU A N 1
ATOM 745 C CA . LEU A 1 100 ? 8.212 0.991 -5.410 1.00 97.88 100 LEU A CA 1
ATOM 746 C C . LEU A 1 100 ? 9.616 0.382 -5.446 1.00 97.88 100 LEU A C 1
ATOM 748 O O . LEU A 1 100 ? 10.600 1.089 -5.630 1.00 97.88 100 LEU A O 1
ATOM 752 N N . SER A 1 101 ? 9.720 -0.922 -5.222 1.00 97.25 101 SER A N 1
ATOM 753 C CA . SER A 1 101 ? 10.995 -1.643 -5.224 1.00 97.25 101 SER A CA 1
ATOM 754 C C . SER A 1 101 ? 10.858 -2.962 -5.969 1.00 97.25 101 SER A C 1
ATOM 756 O O . SER A 1 101 ? 9.808 -3.599 -5.919 1.00 97.25 101 SER A O 1
ATOM 758 N N . VAL A 1 102 ? 11.909 -3.371 -6.680 1.00 97.25 102 VAL A N 1
ATOM 759 C CA . VAL A 1 102 ? 11.934 -4.643 -7.414 1.00 97.25 102 VAL A CA 1
ATOM 760 C C . VAL A 1 102 ? 12.791 -5.639 -6.657 1.00 97.25 102 VAL A C 1
ATOM 762 O O . VAL A 1 102 ? 13.993 -5.424 -6.481 1.00 97.25 102 VAL A O 1
ATOM 765 N N . GLN A 1 103 ? 12.161 -6.730 -6.240 1.00 95.12 103 GLN A N 1
ATOM 766 C CA . GLN A 1 103 ? 12.800 -7.837 -5.544 1.00 95.12 103 GLN A CA 1
ATOM 767 C C . GLN A 1 103 ? 13.588 -8.719 -6.528 1.00 95.12 103 GLN A C 1
ATOM 769 O O . GLN A 1 103 ? 13.414 -8.637 -7.744 1.00 95.12 103 GLN A O 1
ATOM 774 N N . ASP A 1 104 ? 14.478 -9.569 -6.014 1.00 92.00 104 ASP A N 1
ATOM 775 C CA . ASP A 1 104 ? 15.341 -10.424 -6.849 1.00 92.00 104 ASP A CA 1
ATOM 776 C C . ASP A 1 104 ? 14.562 -11.465 -7.667 1.00 92.00 104 ASP A C 1
ATOM 778 O O . ASP A 1 104 ? 15.034 -11.914 -8.709 1.00 9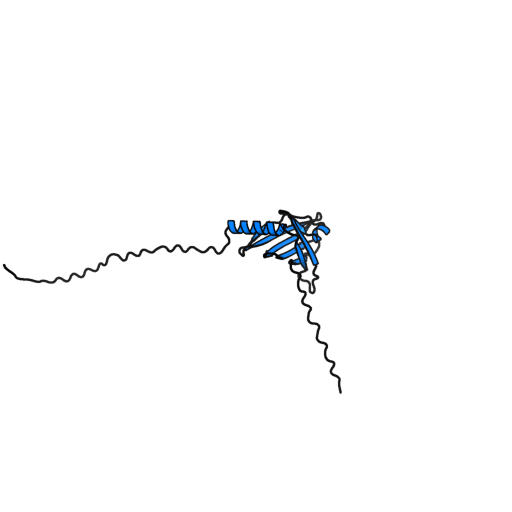2.00 104 ASP A O 1
ATOM 782 N N . ASP A 1 105 ? 13.350 -11.801 -7.222 1.00 90.69 105 ASP A N 1
ATOM 783 C CA . ASP A 1 105 ? 12.402 -12.667 -7.925 1.00 90.69 105 ASP A CA 1
ATOM 784 C C . ASP A 1 105 ? 11.648 -11.953 -9.067 1.00 90.69 105 ASP A C 1
ATOM 786 O O . ASP A 1 105 ? 10.861 -12.579 -9.775 1.00 90.69 105 ASP A O 1
ATOM 790 N N . GLY A 1 106 ? 11.894 -10.653 -9.264 1.00 92.69 106 GLY A N 1
ATOM 791 C CA . GLY A 1 106 ? 11.264 -9.829 -10.293 1.00 92.69 106 GLY A CA 1
ATOM 792 C C . GLY A 1 106 ? 9.896 -9.268 -9.922 1.00 92.69 106 GLY A C 1
ATOM 793 O O . GLY A 1 106 ? 9.291 -8.594 -10.756 1.00 92.69 106 GLY A O 1
ATOM 794 N N . ASN A 1 107 ? 9.410 -9.489 -8.699 1.00 95.75 107 ASN A N 1
ATOM 795 C CA . ASN A 1 107 ? 8.160 -8.894 -8.243 1.00 95.75 107 ASN A CA 1
ATOM 796 C C . ASN A 1 107 ? 8.377 -7.458 -7.754 1.00 95.75 107 ASN A C 1
ATOM 798 O O . ASN A 1 107 ? 9.375 -7.139 -7.100 1.00 95.75 107 ASN A O 1
ATOM 802 N N . ALA A 1 108 ? 7.407 -6.592 -8.046 1.00 97.81 108 ALA A N 1
ATOM 803 C CA . ALA A 1 108 ? 7.391 -5.225 -7.548 1.00 97.81 108 ALA A CA 1
ATOM 804 C C . ALA A 1 108 ? 6.660 -5.157 -6.201 1.00 97.81 108 ALA A C 1
ATOM 806 O O . ALA A 1 108 ? 5.581 -5.728 -6.037 1.00 97.81 108 ALA A O 1
ATOM 807 N N . VAL A 1 109 ? 7.237 -4.443 -5.240 1.00 98.56 109 VAL A N 1
ATOM 808 C CA . VAL A 1 109 ? 6.675 -4.216 -3.907 1.00 98.56 109 VAL A CA 1
ATOM 809 C C . VAL A 1 109 ? 6.469 -2.726 -3.711 1.00 98.56 109 VAL A C 1
ATOM 811 O O . VAL A 1 109 ? 7.426 -1.960 -3.833 1.00 98.56 109 VAL A O 1
ATOM 814 N N . PHE A 1 110 ? 5.238 -2.326 -3.391 1.00 98.62 110 PHE A N 1
ATOM 815 C CA . PHE A 1 110 ? 4.939 -0.969 -2.957 1.00 98.62 110 PHE A CA 1
ATOM 816 C C . PHE A 1 110 ? 4.840 -0.893 -1.434 1.00 98.62 110 PHE A C 1
ATOM 818 O O . PHE A 1 110 ? 4.316 -1.803 -0.781 1.00 98.62 110 PHE A O 1
ATOM 825 N N . GLU A 1 111 ? 5.307 0.218 -0.875 1.00 98.81 111 GLU A N 1
ATOM 826 C CA . GLU A 1 111 ? 5.213 0.517 0.553 1.00 98.81 111 GLU A CA 1
ATOM 827 C C . GLU A 1 111 ? 4.793 1.964 0.767 1.00 98.81 111 GLU A C 1
ATOM 829 O O . GLU A 1 111 ? 5.237 2.864 0.055 1.00 98.81 111 GLU A O 1
ATOM 834 N N . THR A 1 112 ? 3.935 2.203 1.754 1.00 98.75 112 THR A N 1
ATOM 835 C CA . THR A 1 112 ? 3.571 3.566 2.143 1.00 98.75 112 THR A CA 1
ATOM 836 C C . THR A 1 112 ? 3.141 3.651 3.603 1.00 98.75 112 THR A C 1
ATOM 838 O O . THR A 1 112 ? 2.791 2.648 4.229 1.00 98.75 112 THR A O 1
ATOM 841 N N . VAL A 1 113 ? 3.145 4.870 4.139 1.00 98.62 113 VAL A N 1
ATOM 842 C CA . VAL A 1 113 ? 2.611 5.193 5.461 1.00 98.62 113 VAL A CA 1
ATOM 843 C C . VAL A 1 113 ? 1.595 6.316 5.310 1.00 98.62 113 VAL A C 1
ATOM 845 O O . VAL A 1 113 ? 1.967 7.457 5.034 1.00 98.62 113 VAL A O 1
ATOM 848 N N . GLN A 1 114 ? 0.327 5.992 5.542 1.00 98.69 114 GLN A N 1
ATOM 849 C CA . GLN A 1 114 ? -0.750 6.970 5.650 1.00 98.69 114 GLN A CA 1
ATOM 850 C C . GLN A 1 114 ? -0.919 7.396 7.108 1.00 98.69 114 GLN A C 1
ATOM 852 O O . GLN A 1 114 ? -0.663 6.612 8.029 1.00 98.69 114 GLN A O 1
ATOM 857 N N . ARG A 1 115 ? -1.335 8.647 7.319 1.00 98.31 115 ARG A N 1
ATOM 858 C CA . ARG A 1 115 ? -1.500 9.241 8.652 1.00 98.31 115 ARG A CA 1
ATOM 859 C C . ARG A 1 115 ? -2.779 10.067 8.732 1.00 98.31 115 ARG A C 1
ATOM 861 O O . ARG A 1 115 ? -3.173 10.651 7.719 1.00 98.31 115 ARG A O 1
ATOM 868 N N . THR A 1 116 ? -3.387 10.118 9.912 1.00 98.44 116 THR A N 1
ATOM 869 C CA . THR A 1 116 ? -4.414 11.119 10.252 1.00 98.44 116 THR A CA 1
ATOM 870 C C . THR A 1 116 ? -3.760 12.362 10.868 1.00 98.44 116 THR A C 1
ATOM 872 O O . THR A 1 116 ? -2.564 12.340 11.184 1.00 98.44 116 THR A O 1
ATOM 875 N N . GLU A 1 117 ? -4.521 13.443 11.055 1.00 96.88 117 GLU A N 1
ATOM 876 C CA . GLU A 1 117 ? -4.039 14.652 11.745 1.00 96.88 117 GLU A CA 1
ATOM 877 C C . GLU A 1 117 ? -3.740 14.388 13.229 1.00 96.88 117 GLU A C 1
ATOM 879 O O . GLU A 1 117 ? -2.798 14.942 13.792 1.00 96.88 117 GLU A O 1
ATOM 884 N N . GLU A 1 118 ? -4.487 13.471 13.843 1.00 95.69 118 GLU A N 1
ATOM 885 C CA . GLU A 1 118 ? -4.335 13.045 15.237 1.00 95.69 118 GLU A CA 1
ATOM 886 C C . GLU A 1 118 ? -3.101 12.154 15.447 1.00 95.69 118 GLU A C 1
ATOM 888 O O . GLU A 1 118 ? -2.691 11.912 16.580 1.00 95.69 118 GLU A O 1
ATOM 893 N N . GLY A 1 119 ? -2.467 11.691 14.366 1.00 95.69 119 GLY A N 1
ATOM 894 C CA . GLY A 1 119 ? -1.233 10.912 14.409 1.00 95.69 119 GLY A CA 1
ATOM 895 C C . GLY A 1 119 ? -1.432 9.398 14.456 1.00 95.69 119 GLY A C 1
ATOM 896 O O . GLY A 1 119 ? -0.493 8.683 14.821 1.00 95.69 119 GLY A O 1
ATOM 897 N N . ASP A 1 120 ? -2.608 8.901 14.067 1.00 98.19 120 ASP A N 1
ATOM 898 C CA . ASP A 1 120 ? -2.807 7.481 13.782 1.00 98.19 120 ASP A CA 1
ATOM 899 C C . ASP A 1 120 ? -2.021 7.084 12.524 1.00 98.19 120 ASP A C 1
ATOM 901 O O . ASP A 1 120 ? -1.871 7.878 11.593 1.00 98.19 120 ASP A O 1
ATOM 905 N N . LEU A 1 121 ? -1.524 5.844 12.465 1.00 98.44 121 LEU A N 1
ATOM 906 C CA . LEU A 1 121 ? -0.701 5.362 11.349 1.00 98.44 121 LEU A CA 1
ATOM 907 C C . LEU A 1 121 ? -1.316 4.139 10.667 1.00 98.44 121 LEU A C 1
ATOM 909 O O . LEU A 1 121 ? -1.783 3.215 11.329 1.00 98.44 121 LEU A O 1
ATOM 913 N N . ALA A 1 122 ? -1.222 4.091 9.343 1.00 98.75 122 ALA A N 1
ATOM 914 C CA . ALA A 1 122 ? -1.524 2.917 8.535 1.00 98.75 122 ALA A CA 1
ATOM 915 C C . ALA A 1 122 ? -0.326 2.612 7.631 1.00 98.75 122 ALA A C 1
ATOM 917 O O . ALA A 1 122 ? 0.010 3.393 6.740 1.00 98.75 122 ALA A O 1
ATOM 918 N N . LEU A 1 123 ? 0.352 1.495 7.895 1.00 98.81 123 LEU A N 1
ATOM 919 C CA . LEU A 1 123 ? 1.531 1.073 7.147 1.00 98.81 123 LEU A CA 1
ATOM 920 C C . LEU A 1 123 ? 1.135 -0.023 6.163 1.00 98.81 123 LEU A C 1
ATOM 922 O O . LEU A 1 123 ? 0.692 -1.096 6.576 1.00 98.81 123 LEU A O 1
ATOM 926 N N . TRP A 1 124 ? 1.333 0.243 4.880 1.00 98.81 124 TRP A N 1
ATOM 927 C CA . TRP A 1 124 ? 1.034 -0.680 3.797 1.00 98.81 124 TRP A CA 1
ATOM 928 C C . TRP A 1 124 ? 2.316 -1.280 3.239 1.00 98.81 124 TRP A C 1
ATOM 930 O O . TRP A 1 124 ? 3.280 -0.559 2.979 1.00 98.81 124 TRP A O 1
ATOM 940 N N . ARG A 1 125 ? 2.285 -2.586 2.980 1.00 98.81 125 ARG A N 1
ATOM 941 C CA . ARG A 1 125 ? 3.254 -3.279 2.130 1.00 98.81 125 ARG A CA 1
ATOM 942 C C . ARG A 1 125 ? 2.507 -4.254 1.235 1.00 98.81 125 ARG A C 1
ATOM 944 O O . ARG A 1 125 ? 1.891 -5.189 1.744 1.00 98.81 125 ARG A O 1
ATOM 951 N N . GLY A 1 126 ? 2.565 -4.053 -0.076 1.00 98.62 126 GLY A N 1
ATOM 952 C CA . GLY A 1 126 ? 1.913 -4.922 -1.053 1.00 98.62 126 GLY A CA 1
ATOM 953 C C . GLY A 1 126 ? 2.863 -5.358 -2.158 1.00 98.62 126 GLY A C 1
ATOM 954 O O . GLY A 1 126 ? 3.620 -4.552 -2.687 1.00 98.62 126 GLY A O 1
ATOM 955 N N . THR A 1 127 ? 2.805 -6.634 -2.521 1.00 98.62 127 THR A N 1
ATOM 956 C CA . THR A 1 127 ? 3.525 -7.207 -3.658 1.00 98.62 127 THR A CA 1
ATOM 957 C C . THR A 1 127 ? 2.572 -7.371 -4.835 1.00 98.62 127 THR A C 1
ATOM 959 O O . THR A 1 127 ? 1.493 -7.956 -4.695 1.00 98.62 127 THR A O 1
ATOM 962 N N . LEU A 1 128 ? 2.984 -6.874 -5.998 1.00 97.88 128 LEU A N 1
ATOM 963 C CA . LEU A 1 128 ? 2.285 -7.023 -7.265 1.00 97.88 128 LEU A CA 1
ATOM 964 C C . LEU A 1 128 ? 2.759 -8.300 -7.973 1.00 97.88 128 LEU A C 1
ATOM 966 O O . LEU A 1 128 ? 3.935 -8.433 -8.305 1.00 97.88 128 LEU A O 1
ATOM 970 N N . TYR A 1 129 ? 1.832 -9.221 -8.230 1.00 94.19 129 TYR A N 1
ATOM 971 C CA . TYR A 1 129 ? 2.077 -10.491 -8.915 1.00 94.19 129 TYR A CA 1
ATOM 972 C C . TYR A 1 129 ? 1.265 -10.562 -10.210 1.00 94.19 129 TYR A C 1
ATOM 974 O O . TYR A 1 129 ? 0.166 -11.119 -10.234 1.00 94.19 129 TYR A O 1
ATOM 982 N N . GLY A 1 130 ? 1.769 -9.990 -11.302 1.00 88.31 130 GLY A N 1
ATOM 983 C CA . GLY A 1 130 ? 0.924 -9.792 -12.483 1.00 88.31 130 GLY A CA 1
ATOM 984 C C . GLY A 1 130 ? -0.306 -8.974 -12.085 1.00 88.31 130 GLY A C 1
ATOM 985 O O . GLY A 1 130 ? -0.164 -7.959 -11.417 1.00 88.31 130 GLY A O 1
ATOM 986 N N . ASN A 1 131 ? -1.519 -9.427 -12.400 1.00 90.19 131 ASN A N 1
ATOM 987 C CA . ASN A 1 131 ? -2.768 -8.689 -12.156 1.00 90.19 131 ASN A CA 1
ATOM 988 C C . ASN A 1 131 ? -3.359 -8.810 -10.735 1.00 90.19 131 ASN A C 1
ATOM 990 O O . ASN A 1 131 ? -4.537 -8.510 -10.547 1.00 90.19 131 ASN A O 1
ATOM 994 N N . LYS A 1 132 ? -2.589 -9.262 -9.740 1.00 96.25 132 LYS A N 1
ATOM 995 C CA . LYS A 1 132 ? -3.059 -9.363 -8.349 1.00 96.25 132 LYS A CA 1
ATOM 996 C C . LYS A 1 132 ? -2.105 -8.677 -7.386 1.00 96.25 132 LYS A C 1
ATOM 998 O O . LYS A 1 132 ? -0.892 -8.710 -7.582 1.00 96.25 132 LYS A O 1
ATOM 1003 N N . ILE A 1 133 ? -2.657 -8.137 -6.306 1.00 98.19 133 ILE A N 1
ATOM 1004 C CA . ILE A 1 133 ? -1.880 -7.616 -5.181 1.00 98.19 133 ILE A CA 1
ATOM 1005 C C . ILE A 1 133 ? -2.108 -8.529 -3.980 1.00 98.19 133 ILE A C 1
ATOM 1007 O O . ILE A 1 133 ? -3.228 -8.987 -3.741 1.00 98.19 133 ILE A O 1
ATOM 1011 N N . VAL A 1 134 ? -1.039 -8.808 -3.238 1.00 98.38 134 VAL A N 1
ATOM 1012 C CA . VAL A 1 134 ? -1.080 -9.486 -1.938 1.00 98.38 134 VAL A CA 1
ATOM 1013 C C . VAL A 1 134 ? -0.198 -8.712 -0.972 1.00 98.38 134 VAL A C 1
ATOM 1015 O O . VAL A 1 134 ? 0.902 -8.311 -1.342 1.00 98.38 134 VAL A O 1
ATOM 1018 N N . GLY A 1 135 ? -0.644 -8.503 0.260 1.00 98.44 135 GLY A N 1
ATOM 1019 C CA . GLY A 1 135 ? 0.134 -7.708 1.196 1.00 98.44 135 GLY A CA 1
ATOM 1020 C C . GLY A 1 135 ? -0.374 -7.709 2.623 1.00 98.44 135 GLY A C 1
ATOM 1021 O O . GLY A 1 135 ? -1.205 -8.528 3.022 1.00 98.44 135 GLY A O 1
ATOM 1022 N N . ILE A 1 136 ? 0.170 -6.768 3.389 1.00 98.69 136 ILE A N 1
ATOM 1023 C CA . ILE A 1 136 ? -0.160 -6.531 4.786 1.00 98.69 136 ILE A CA 1
ATOM 1024 C C . ILE A 1 136 ? -0.467 -5.045 4.998 1.00 98.69 136 ILE A C 1
ATOM 1026 O O . ILE A 1 136 ? 0.262 -4.175 4.515 1.00 98.69 136 ILE A O 1
ATOM 1030 N N . LEU A 1 137 ? -1.523 -4.774 5.762 1.00 98.81 137 LEU A N 1
ATOM 1031 C CA . LEU A 1 137 ? -1.800 -3.480 6.379 1.00 98.81 137 LEU A CA 1
ATOM 1032 C C . LEU A 1 137 ? -1.564 -3.605 7.888 1.00 98.81 137 LEU A C 1
ATOM 1034 O O . LEU A 1 137 ? -2.189 -4.427 8.553 1.00 98.81 137 LEU A O 1
ATOM 1038 N N . ASN A 1 138 ? -0.676 -2.784 8.440 1.00 98.62 138 ASN A N 1
ATOM 1039 C CA . ASN A 1 138 ? -0.494 -2.636 9.882 1.00 98.62 138 ASN A CA 1
ATOM 1040 C C . ASN A 1 138 ? -1.122 -1.309 10.325 1.00 98.62 138 ASN A C 1
ATOM 1042 O O . ASN A 1 138 ? -0.556 -0.240 10.087 1.00 98.62 138 ASN A O 1
ATOM 1046 N N . LEU A 1 139 ? -2.299 -1.396 10.942 1.00 98.44 139 LEU A N 1
ATOM 1047 C CA . LEU A 1 139 ? -3.063 -0.256 11.432 1.00 98.44 139 LEU A CA 1
ATOM 1048 C C . LEU A 1 139 ? -2.713 0.007 12.899 1.00 98.44 139 LEU A C 1
ATOM 1050 O O . LEU A 1 139 ? -2.881 -0.868 13.751 1.00 98.44 139 LEU A O 1
ATOM 1054 N N . ARG A 1 140 ? -2.233 1.214 13.197 1.00 98.12 140 ARG A N 1
ATOM 1055 C CA . ARG A 1 140 ? -1.757 1.639 14.520 1.00 98.12 140 ARG A CA 1
ATOM 1056 C C . ARG A 1 140 ? -2.437 2.943 14.945 1.00 98.12 140 ARG A C 1
ATOM 1058 O O . ARG A 1 140 ? -1.845 4.012 14.782 1.00 98.12 140 ARG A O 1
ATOM 1065 N N . PRO A 1 141 ? -3.664 2.875 15.479 1.00 96.31 141 PRO A N 1
ATOM 1066 C CA . PRO A 1 141 ? -4.295 4.034 16.092 1.00 96.31 141 PRO A CA 1
ATOM 1067 C C . PRO A 1 141 ? -3.591 4.399 17.405 1.00 96.31 141 PRO A C 1
ATOM 1069 O O . PRO A 1 141 ? -3.138 3.514 18.140 1.00 96.31 141 PRO A O 1
ATOM 1072 N N . GLN A 1 142 ? -3.517 5.684 17.735 1.00 95.12 142 GLN A N 1
ATOM 1073 C CA . GLN A 1 142 ? -2.945 6.150 18.990 1.00 95.12 142 GLN A CA 1
ATOM 1074 C C . GLN A 1 142 ? -3.720 5.601 20.190 1.00 95.12 142 GLN A C 1
ATOM 1076 O O . GLN A 1 142 ? -4.950 5.525 20.203 1.00 95.12 142 GLN A O 1
ATOM 1081 N N . GLY A 1 143 ? -2.978 5.178 21.215 1.00 92.81 143 GLY A N 1
ATOM 1082 C CA . GLY A 1 143 ? -3.549 4.641 22.452 1.00 92.81 143 GLY A CA 1
ATOM 1083 C C . GLY A 1 143 ? -4.282 3.301 22.305 1.00 92.81 143 GLY A C 1
ATOM 1084 O O . GLY A 1 143 ? -4.868 2.832 23.279 1.00 92.81 143 GLY A O 1
ATOM 1085 N N . LYS A 1 144 ? -4.256 2.664 21.124 1.00 94.88 144 LYS A N 1
ATOM 1086 C CA . LYS A 1 144 ? -4.898 1.367 20.865 1.00 94.88 144 LYS A CA 1
ATOM 1087 C C . LYS A 1 144 ? -3.877 0.317 20.436 1.00 94.88 144 LYS A C 1
ATOM 1089 O O . LYS A 1 144 ? -2.769 0.620 19.999 1.00 94.88 144 LYS A O 1
ATOM 1094 N N . VAL A 1 145 ? -4.266 -0.950 20.567 1.00 94.50 145 VAL A N 1
ATOM 1095 C CA . VAL A 1 145 ? -3.463 -2.078 20.084 1.00 94.50 145 VAL A CA 1
ATOM 1096 C C . VAL A 1 145 ? -3.464 -2.082 18.555 1.00 94.50 145 VAL A C 1
ATOM 1098 O O . VAL A 1 145 ? -4.510 -1.920 17.925 1.00 94.50 145 VAL A O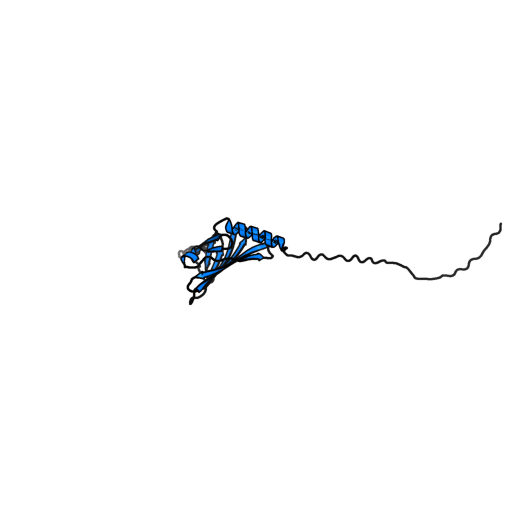 1
ATOM 1101 N N . ALA A 1 146 ? -2.286 -2.281 17.965 1.00 96.69 146 ALA A N 1
ATOM 1102 C CA . ALA A 1 146 ? -2.140 -2.393 16.522 1.00 96.69 146 ALA A CA 1
ATOM 1103 C C . ALA A 1 146 ? -2.895 -3.615 15.984 1.00 96.69 146 ALA A C 1
ATOM 1105 O O . ALA A 1 146 ? -2.819 -4.702 16.556 1.00 96.69 146 ALA A O 1
ATOM 1106 N N . THR A 1 147 ? -3.574 -3.448 14.853 1.00 97.81 147 THR A N 1
ATOM 1107 C CA . THR A 1 147 ? -4.231 -4.548 14.139 1.00 97.81 147 THR A CA 1
ATOM 1108 C C . THR A 1 147 ? -3.512 -4.792 12.822 1.00 97.81 147 THR A C 1
ATOM 1110 O O . THR A 1 147 ? -3.250 -3.859 12.062 1.00 97.81 147 THR A O 1
ATOM 1113 N N . ILE A 1 148 ? -3.174 -6.051 12.553 1.00 98.38 148 ILE A N 1
ATOM 1114 C CA . ILE A 1 148 ? -2.518 -6.462 11.313 1.00 98.38 148 ILE A CA 1
ATOM 1115 C C . ILE A 1 148 ? -3.553 -7.160 10.442 1.00 98.38 148 ILE A C 1
ATOM 1117 O O . ILE A 1 148 ? -4.196 -8.109 10.882 1.00 98.38 148 ILE A O 1
ATOM 1121 N N . TYR A 1 149 ? -3.683 -6.716 9.201 1.00 98.50 149 TYR A N 1
ATOM 1122 C CA . TYR A 1 149 ? -4.523 -7.334 8.190 1.00 98.50 149 TYR A CA 1
ATOM 1123 C C . TYR A 1 149 ? -3.639 -7.933 7.105 1.00 98.50 149 TYR A C 1
ATOM 1125 O O . TYR A 1 149 ? -2.739 -7.262 6.608 1.00 98.50 149 TYR A O 1
ATOM 1133 N N . SER A 1 150 ? -3.919 -9.165 6.689 1.00 98.19 150 SER A N 1
ATOM 1134 C CA . SER A 1 150 ? -3.520 -9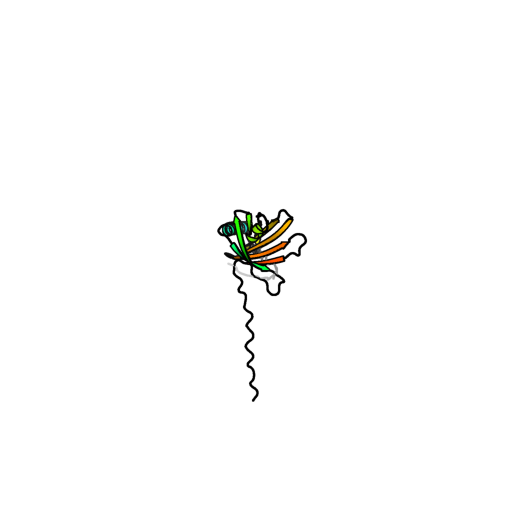.615 5.352 1.00 98.19 150 SER A CA 1
ATOM 1135 C C . SER A 1 150 ? -4.532 -9.097 4.343 1.00 98.19 150 SER A C 1
ATOM 1137 O O . SER A 1 150 ? -5.728 -9.110 4.641 1.00 98.19 150 SER A O 1
ATOM 1139 N N . PHE A 1 151 ? -4.086 -8.707 3.153 1.00 98.25 151 PHE A N 1
ATOM 1140 C CA . PHE A 1 151 ? -4.994 -8.342 2.076 1.00 98.25 151 PHE A CA 1
ATOM 1141 C C . PHE A 1 151 ? -4.615 -8.969 0.739 1.00 98.25 151 PHE A C 1
ATOM 1143 O O . PHE A 1 151 ? -3.447 -9.268 0.477 1.00 98.25 151 PHE A O 1
ATOM 1150 N N . THR A 1 152 ? -5.613 -9.158 -0.121 1.00 98.12 152 THR A N 1
ATOM 1151 C CA . THR A 1 152 ? -5.415 -9.596 -1.505 1.00 98.12 152 THR A CA 1
ATOM 1152 C C . THR A 1 152 ? -6.531 -9.101 -2.423 1.00 98.12 152 THR A C 1
ATOM 1154 O O . THR A 1 152 ? -7.636 -8.839 -1.967 1.00 98.12 152 THR A O 1
ATOM 1157 N N . THR A 1 153 ? -6.266 -8.981 -3.723 1.00 97.19 153 THR A N 1
ATOM 1158 C CA . THR A 1 153 ? -7.287 -8.661 -4.738 1.00 97.19 153 THR A CA 1
ATOM 1159 C C . THR A 1 153 ? -8.170 -9.855 -5.111 1.00 97.19 153 THR A C 1
ATOM 1161 O O . THR A 1 153 ? -9.161 -9.690 -5.815 1.00 97.19 153 THR A O 1
ATOM 1164 N N . LEU A 1 154 ? -7.820 -11.070 -4.675 1.00 92.19 154 LEU A N 1
ATOM 1165 C CA . LEU A 1 154 ? -8.638 -12.263 -4.886 1.00 92.19 154 LEU A CA 1
ATOM 1166 C C . LEU A 1 154 ? -9.553 -12.473 -3.684 1.00 92.19 154 LEU A C 1
ATOM 1168 O O . LEU A 1 154 ? -9.081 -12.509 -2.551 1.00 92.19 154 LEU A O 1
ATOM 1172 N N . MET A 1 155 ? -10.852 -12.643 -3.921 1.00 84.44 155 MET A N 1
ATOM 1173 C CA . MET A 1 155 ? -11.790 -12.921 -2.836 1.00 84.44 155 MET A CA 1
ATOM 1174 C C . MET A 1 155 ? -11.379 -14.222 -2.121 1.00 84.44 155 MET A C 1
ATOM 1176 O O . MET A 1 155 ? -11.252 -15.257 -2.784 1.00 84.44 155 MET A O 1
ATOM 1180 N N . PRO A 1 156 ? -11.145 -14.201 -0.795 1.00 77.31 156 PRO A N 1
ATOM 1181 C CA . PRO A 1 156 ? -10.766 -15.403 -0.071 1.00 77.31 156 PRO A CA 1
ATOM 1182 C C . PRO A 1 156 ? -11.943 -16.382 -0.046 1.00 77.31 156 PRO A C 1
ATOM 1184 O O . PRO A 1 156 ? -13.053 -16.033 0.356 1.00 77.31 156 PRO A O 1
ATOM 1187 N N . VAL A 1 157 ? -11.697 -17.627 -0.455 1.00 74.69 157 VAL A N 1
ATOM 1188 C CA . VAL A 1 157 ? -12.672 -18.710 -0.302 1.00 74.69 157 VAL A CA 1
ATOM 1189 C C . VAL A 1 157 ? -12.703 -19.076 1.178 1.00 74.69 157 VAL A C 1
ATOM 1191 O O . VAL A 1 157 ? -11.804 -19.751 1.679 1.00 74.69 157 VAL A O 1
ATOM 1194 N N . VAL A 1 158 ? -13.714 -18.597 1.903 1.00 63.59 158 VAL A N 1
ATOM 1195 C CA . VAL A 1 158 ? -13.978 -19.052 3.271 1.00 63.59 158 VAL A CA 1
ATOM 1196 C C . VAL A 1 158 ? -14.435 -20.502 3.158 1.00 63.59 158 VAL A C 1
ATOM 1198 O O . VAL A 1 158 ? -15.589 -20.770 2.834 1.00 63.59 158 VAL A O 1
ATOM 1201 N N . SER A 1 159 ? -13.508 -21.443 3.347 1.00 55.12 159 SER A N 1
ATOM 1202 C CA . SER A 1 159 ? -13.835 -22.865 3.407 1.00 55.12 159 SER A CA 1
ATOM 1203 C C . SER A 1 159 ? -14.831 -23.058 4.542 1.00 55.12 159 SER A C 1
ATOM 1205 O O . SER A 1 159 ? -14.469 -22.921 5.711 1.00 55.12 159 SER A O 1
ATOM 1207 N N . ALA A 1 160 ? -16.089 -23.331 4.199 1.00 53.94 160 ALA A N 1
ATOM 1208 C CA . ALA A 1 160 ? -17.069 -23.792 5.160 1.00 53.94 160 ALA A CA 1
ATOM 1209 C C . ALA A 1 160 ? -16.491 -25.051 5.819 1.00 53.94 160 ALA A C 1
ATOM 1211 O O . ALA A 1 160 ? -16.149 -26.021 5.142 1.00 53.94 160 ALA A O 1
ATOM 1212 N N . GLU A 1 161 ? -16.288 -24.987 7.129 1.00 61.56 161 GLU A N 1
ATOM 1213 C CA . GLU A 1 161 ? -16.022 -26.156 7.958 1.00 61.56 161 GLU A CA 1
ATOM 1214 C C . GLU A 1 161 ? -17.151 -27.166 7.660 1.00 61.56 161 GLU A C 1
ATOM 1216 O O . GLU A 1 161 ? -18.315 -26.751 7.682 1.00 61.56 161 GLU A O 1
ATOM 1221 N N . PRO A 1 162 ? -16.858 -28.427 7.281 1.00 56.94 162 PRO A N 1
ATOM 1222 C CA . PRO A 1 162 ? -17.904 -29.387 6.958 1.00 56.94 162 PRO A CA 1
ATOM 1223 C C . PRO A 1 162 ? -18.821 -29.524 8.171 1.00 56.94 162 PRO A C 1
ATOM 1225 O O . PRO A 1 162 ? -18.369 -29.824 9.278 1.00 56.94 162 PRO A O 1
ATOM 1228 N N . GLU A 1 163 ? -20.101 -29.234 7.951 1.00 64.56 163 GLU A N 1
ATOM 1229 C CA . GLU A 1 163 ? -21.165 -29.421 8.929 1.00 64.56 163 GLU A CA 1
ATOM 1230 C C . GLU A 1 163 ? -21.046 -30.849 9.493 1.00 64.56 163 GLU A C 1
ATOM 1232 O O . GLU A 1 163 ? -20.890 -31.787 8.703 1.00 64.56 163 GLU A O 1
ATOM 1237 N N . PRO A 1 164 ? -21.037 -31.051 10.826 1.00 61.41 164 PRO A N 1
ATOM 1238 C CA . PRO A 1 164 ? -20.946 -32.395 11.377 1.00 61.41 164 PRO A CA 1
ATOM 1239 C C . PRO A 1 164 ? -22.116 -33.227 10.844 1.00 61.41 164 PRO A C 1
ATOM 1241 O O . PRO A 1 164 ? -23.273 -32.824 10.984 1.00 61.41 164 PRO A O 1
ATOM 1244 N N . GLU A 1 165 ? -21.802 -34.367 10.215 1.00 66.56 165 GLU A N 1
ATOM 1245 C CA . GLU A 1 165 ? -22.796 -35.335 9.743 1.00 66.56 165 GLU A CA 1
ATOM 1246 C C . GLU A 1 165 ? -23.846 -35.582 10.838 1.00 66.56 165 GLU A C 1
ATOM 1248 O O . GLU A 1 165 ? -23.486 -35.745 12.011 1.00 66.56 165 GLU A O 1
ATOM 1253 N N . PRO A 1 166 ? -25.145 -35.632 10.495 1.00 54.41 166 PRO A N 1
ATOM 1254 C CA . PRO A 1 166 ? -26.173 -35.915 11.479 1.00 54.41 166 PRO A CA 1
ATOM 1255 C C . PRO A 1 166 ? -25.944 -37.314 12.060 1.00 54.41 166 PRO A C 1
ATOM 1257 O O . PRO A 1 166 ? -26.121 -38.321 11.372 1.00 54.41 166 PRO A O 1
ATOM 1260 N N . GLU A 1 167 ? -25.578 -37.375 13.345 1.00 57.03 167 GLU A N 1
ATOM 1261 C CA . GLU A 1 167 ? -25.504 -38.622 14.101 1.00 57.03 167 GLU A CA 1
ATOM 1262 C C . GLU A 1 167 ? -26.816 -39.398 13.932 1.00 57.03 167 GLU A C 1
ATOM 1264 O O . GLU A 1 167 ? -27.885 -39.010 14.419 1.00 57.03 167 GLU A O 1
ATOM 1269 N N . THR A 1 168 ? -26.742 -40.535 13.241 1.00 48.31 168 THR A N 1
ATOM 1270 C CA . THR A 1 168 ? -27.852 -41.478 13.150 1.00 48.31 168 THR A CA 1
ATOM 1271 C C . THR A 1 168 ? -28.191 -41.972 14.552 1.00 48.31 168 THR A C 1
ATOM 1273 O O . THR A 1 168 ? -27.487 -42.812 15.120 1.00 48.31 168 THR A O 1
ATOM 1276 N N . LYS A 1 169 ? -29.294 -41.469 15.116 1.00 52.12 169 LYS A N 1
ATOM 1277 C CA . LYS A 1 169 ? -29.898 -41.998 16.342 1.00 52.12 169 LYS A CA 1
ATOM 1278 C C . LYS A 1 169 ? -30.162 -43.495 16.159 1.00 52.12 169 LYS A C 1
ATOM 1280 O O . LYS A 1 169 ? -31.109 -43.891 15.480 1.00 52.12 169 LYS A O 1
ATOM 1285 N N . LYS A 1 170 ? -29.339 -44.337 16.792 1.00 49.97 170 LYS A N 1
ATOM 1286 C CA . LYS A 1 170 ? -29.596 -45.777 16.916 1.00 49.97 170 LYS A CA 1
ATOM 1287 C C . LYS A 1 170 ? -30.916 -45.974 17.663 1.00 49.97 170 LYS A C 1
ATOM 1289 O O . LYS A 1 170 ? -31.016 -45.726 18.863 1.00 49.97 170 LYS A O 1
ATOM 1294 N N . LYS A 1 171 ? -31.937 -46.423 16.935 1.00 51.38 171 LYS A N 1
ATOM 1295 C CA . LYS A 1 171 ? -33.229 -46.843 17.479 1.00 51.38 171 LYS A CA 1
ATOM 1296 C C . LYS A 1 171 ? -33.006 -48.138 18.270 1.00 51.38 171 LYS A C 1
ATOM 1298 O O . LYS A 1 171 ? -32.766 -49.186 17.676 1.00 51.38 171 LYS A O 1
ATOM 1303 N N . LYS A 1 172 ? -33.029 -48.046 19.603 1.00 48.69 172 LYS A N 1
ATOM 1304 C CA . LYS A 1 172 ? -33.051 -49.205 20.510 1.00 48.69 172 LYS A CA 1
ATOM 1305 C C . LYS A 1 172 ? -34.312 -50.027 20.207 1.00 48.69 172 LYS A C 1
ATOM 1307 O O . LYS A 1 172 ? -35.412 -49.473 20.225 1.00 48.69 172 LYS A O 1
ATOM 1312 N N . ARG A 1 173 ? -34.123 -51.303 19.883 1.00 54.94 173 ARG A N 1
ATOM 1313 C CA . ARG A 1 173 ? -35.154 -52.344 19.899 1.00 54.94 173 ARG A CA 1
ATOM 1314 C C . ARG A 1 173 ? -34.992 -53.153 21.173 1.00 54.94 173 ARG A C 1
ATOM 1316 O O . ARG A 1 173 ? -33.823 -53.299 21.598 1.00 54.94 173 ARG A O 1
#

Secondary structure (DSSP, 8-state):
----------------------------------S--HHHHHHHHHHHHHHHHTSEEEEEEEETT-SSPPEEEEEEEEETTEEEEHHHHTTTPPPEE-EEEE-TTS-EEEEEEEE-TT--EEEEEEEEETTEEEEEEEEE-TTS--EEEEEESSPP---PPPPP---------

Sequence (173 aa):
MKRICACILVLGLCAGIPGLSWAAKKTKVVATSTGLTPQQRQAIEARALEQLNSQTWTIYLTAQGVKKPRVETDVLIFSGSTVTSQNLSNQGYSGSNFTLSVQDDGNAVFETVQRTEEGDLALWRGTLYGNKIVGILNLRPQGKVATIYSFTTLMPVVSAEPEPEPETKKKKR

Foldseek 3Di:
DDDDDDDDDDDDDDDDDDDPPPPPPPPPPPPPPLFDDPVLFVVLQVVVQCLLQVDKFWKWKFWPPDPDTDTDIWIWHDDRQWIDIPVVVVVQWDIFGWDWGADRVRWIKIWDWTAHPQGWIWIWIWIDDPNKIWTKIWTGGPPDDIIIITMMSDDDDPPDDPDPDPPDPDDDD

Radius of gyration: 36.62 Å; chains: 1; bounding box: 124×67×78 Å